Protein AF-A0A8H7TNE8-F1 (afdb_monomer_lite)

pLDDT: mean 71.99, std 21.75, range [32.84, 96.94]

Structure (mmCIF, N/CA/C/O backbone):
data_AF-A0A8H7TNE8-F1
#
_entry.id   AF-A0A8H7TNE8-F1
#
loop_
_atom_site.group_PDB
_atom_site.id
_atom_site.type_symbol
_atom_site.label_atom_id
_atom_site.label_alt_id
_atom_site.label_comp_id
_atom_site.label_asym_id
_atom_site.label_entity_id
_atom_site.label_seq_id
_atom_site.pdbx_PDB_ins_code
_atom_site.Cartn_x
_atom_site.Cartn_y
_atom_site.Cartn_z
_atom_site.occupancy
_atom_site.B_iso_or_equiv
_atom_site.auth_seq_id
_atom_site.auth_comp_id
_atom_site.auth_asym_id
_atom_site.auth_atom_id
_atom_site.pdbx_PDB_model_num
ATOM 1 N N . MET A 1 1 ? -3.285 -0.283 -14.222 1.00 84.44 1 MET A N 1
ATOM 2 C CA . MET A 1 1 ? -2.749 1.087 -14.066 1.00 84.44 1 MET A CA 1
ATOM 3 C C . MET A 1 1 ? -1.362 1.099 -14.674 1.00 84.44 1 MET A C 1
ATOM 5 O O . MET A 1 1 ? -0.652 0.123 -14.477 1.00 84.44 1 MET A O 1
ATOM 9 N N . ASN A 1 2 ? -1.002 2.141 -15.419 1.00 88.56 2 ASN A N 1
ATOM 10 C CA . ASN A 1 2 ? 0.354 2.324 -15.934 1.00 88.56 2 ASN A CA 1
ATOM 11 C C . ASN A 1 2 ? 0.969 3.586 -15.315 1.00 88.56 2 ASN A C 1
ATOM 13 O O . ASN A 1 2 ? 0.251 4.553 -15.058 1.00 88.56 2 ASN A O 1
ATOM 17 N N . THR A 1 3 ? 2.275 3.568 -15.070 1.00 90.19 3 THR A N 1
ATOM 18 C CA . THR A 1 3 ? 3.046 4.691 -14.534 1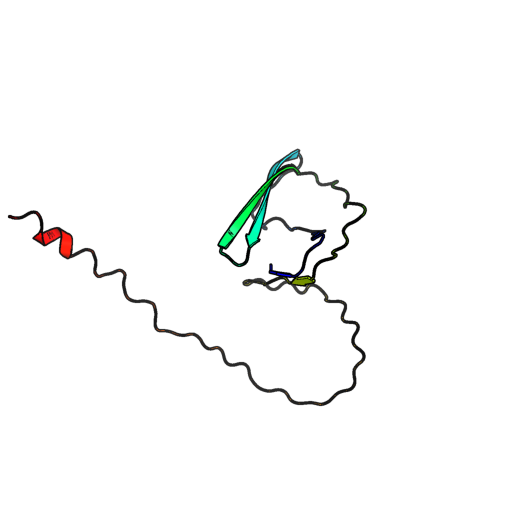.00 90.19 3 THR A CA 1
ATOM 19 C C . THR A 1 3 ? 4.343 4.848 -15.322 1.00 90.19 3 THR A C 1
ATOM 21 O O . THR A 1 3 ? 4.937 3.864 -15.752 1.00 90.19 3 THR A O 1
ATOM 24 N N . THR A 1 4 ? 4.783 6.082 -15.549 1.00 88.94 4 THR A N 1
ATOM 25 C CA . THR A 1 4 ? 6.003 6.380 -16.305 1.00 88.94 4 THR A CA 1
ATOM 26 C C . THR A 1 4 ? 6.830 7.441 -15.590 1.00 88.94 4 THR A C 1
ATOM 28 O O . THR A 1 4 ? 6.306 8.440 -15.090 1.00 88.94 4 THR A O 1
ATOM 31 N N . GLY A 1 5 ? 8.148 7.236 -15.586 1.00 86.88 5 GLY A N 1
ATOM 32 C CA . GLY A 1 5 ? 9.112 8.096 -14.906 1.00 86.88 5 GLY A CA 1
ATOM 33 C C . GLY A 1 5 ? 9.498 7.583 -13.519 1.00 86.88 5 GLY A C 1
ATOM 34 O O . GLY A 1 5 ? 8.987 6.577 -13.032 1.00 86.88 5 GLY A O 1
ATOM 35 N N . LYS A 1 6 ? 10.452 8.274 -12.890 1.00 88.56 6 LYS A N 1
ATOM 36 C CA . LYS A 1 6 ? 10.910 7.988 -11.526 1.00 88.56 6 LYS A CA 1
ATOM 37 C C . LYS A 1 6 ? 10.343 9.038 -10.585 1.00 88.56 6 LYS A C 1
ATOM 39 O O . LYS A 1 6 ? 10.434 10.224 -10.886 1.00 88.56 6 LYS A O 1
ATOM 44 N N . GLY A 1 7 ? 9.802 8.618 -9.448 1.00 90.69 7 GLY A N 1
ATOM 45 C CA . GLY A 1 7 ? 9.221 9.549 -8.492 1.00 90.69 7 GLY A CA 1
ATOM 46 C C . GLY A 1 7 ? 8.215 8.900 -7.552 1.00 90.69 7 GLY A C 1
ATOM 47 O O . GLY A 1 7 ? 8.220 7.686 -7.357 1.00 90.69 7 GLY A O 1
ATOM 48 N N . LEU A 1 8 ? 7.362 9.739 -6.973 1.00 91.44 8 LEU A N 1
ATOM 49 C CA . LEU A 1 8 ? 6.306 9.365 -6.051 1.00 91.44 8 LEU A CA 1
ATOM 50 C C . LEU A 1 8 ? 5.013 9.126 -6.826 1.00 91.44 8 LEU A C 1
ATOM 52 O O . LEU A 1 8 ? 4.529 10.020 -7.525 1.00 91.44 8 LEU A O 1
ATOM 56 N N . LEU A 1 9 ? 4.457 7.931 -6.649 1.00 90.81 9 LEU A N 1
ATOM 57 C CA . LEU A 1 9 ? 3.084 7.616 -7.003 1.00 90.81 9 LEU A CA 1
ATOM 58 C C . LEU A 1 9 ? 2.269 7.492 -5.715 1.00 90.81 9 LEU A C 1
ATOM 60 O O . LEU A 1 9 ? 2.616 6.712 -4.832 1.00 90.81 9 LEU A O 1
ATOM 64 N N . CYS A 1 10 ? 1.194 8.254 -5.619 1.00 90.25 10 CYS A N 1
ATOM 65 C CA . CYS A 1 10 ? 0.284 8.289 -4.498 1.00 90.25 10 CYS A CA 1
ATOM 66 C C . CYS A 1 10 ? -1.165 8.194 -4.997 1.00 90.25 10 CYS A C 1
ATOM 68 O O . CYS A 1 10 ? -1.564 8.859 -5.959 1.00 90.25 10 CYS A O 1
ATOM 70 N N . LEU A 1 11 ? -1.934 7.323 -4.342 1.00 87.94 11 LEU A N 1
ATOM 71 C CA . LEU A 1 11 ? -3.332 7.030 -4.639 1.00 87.94 11 LEU A CA 1
ATOM 72 C C . LEU A 1 11 ? -4.179 7.459 -3.438 1.00 87.94 11 LEU A C 1
ATOM 74 O O . LEU A 1 11 ? -4.079 6.865 -2.368 1.00 87.94 11 LEU A O 1
ATOM 78 N N . ASP A 1 12 ? -4.999 8.493 -3.622 1.00 84.00 12 ASP A N 1
ATOM 79 C CA . ASP A 1 12 ? -5.774 9.113 -2.537 1.00 84.00 12 ASP A CA 1
ATOM 80 C C . ASP A 1 12 ? -7.045 8.355 -2.141 1.00 84.00 12 ASP A C 1
ATOM 82 O O . ASP A 1 12 ? -7.527 8.495 -1.017 1.00 84.00 12 ASP A O 1
ATOM 86 N N . ASP A 1 13 ? -7.646 7.620 -3.074 1.00 82.00 13 ASP A N 1
ATOM 87 C CA . ASP A 1 13 ? -8.887 6.881 -2.847 1.00 82.00 13 ASP A CA 1
ATOM 88 C C . ASP A 1 13 ? -8.829 5.576 -3.644 1.00 82.00 13 ASP A C 1
ATOM 90 O O . ASP A 1 13 ? -8.791 5.576 -4.877 1.00 82.00 13 ASP A O 1
ATOM 94 N N . ILE A 1 14 ? -8.769 4.459 -2.920 1.00 86.06 14 ILE A N 1
ATOM 95 C CA . ILE A 1 14 ? -8.862 3.113 -3.478 1.00 86.06 14 ILE A CA 1
ATOM 96 C C . ILE A 1 14 ? -10.149 2.515 -2.934 1.00 86.06 14 ILE A C 1
ATOM 98 O O . ILE A 1 14 ? -10.270 2.227 -1.741 1.00 86.06 14 ILE A O 1
ATOM 102 N N . ARG A 1 15 ? -11.121 2.331 -3.825 1.00 87.25 15 ARG A N 1
ATOM 103 C CA . ARG A 1 15 ? -12.404 1.736 -3.470 1.00 87.25 15 ARG A CA 1
ATOM 104 C C . ARG A 1 15 ? -12.243 0.239 -3.282 1.00 87.25 15 ARG A C 1
ATOM 106 O O . ARG A 1 15 ? -11.628 -0.441 -4.103 1.00 87.25 15 ARG A O 1
ATOM 113 N N . LEU A 1 16 ? -12.813 -0.263 -2.191 1.00 89.19 16 LEU A N 1
ATOM 114 C CA . LEU A 1 16 ? -12.941 -1.696 -2.004 1.00 89.19 16 LEU A CA 1
ATOM 115 C C . LEU A 1 16 ? -13.945 -2.266 -3.020 1.00 89.19 16 LEU A C 1
ATOM 117 O O . LEU A 1 16 ? -14.877 -1.560 -3.405 1.00 89.19 16 LEU A O 1
ATOM 121 N N . PRO A 1 17 ? -13.794 -3.539 -3.417 1.00 89.06 17 PRO A N 1
ATOM 122 C CA . PRO A 1 17 ? -14.804 -4.240 -4.200 1.00 89.06 17 PRO A CA 1
ATOM 123 C C . PRO A 1 17 ? -16.169 -4.228 -3.497 1.00 89.06 17 PRO A C 1
ATOM 125 O O . PRO A 1 17 ? -16.234 -4.380 -2.271 1.00 89.06 17 PRO A O 1
ATOM 128 N N . ASP A 1 18 ? -17.252 -4.114 -4.269 1.00 85.56 18 ASP A N 1
ATOM 129 C CA . ASP A 1 18 ? -18.628 -3.987 -3.755 1.00 85.56 18 ASP A CA 1
ATOM 130 C C . ASP A 1 18 ? -19.045 -5.152 -2.837 1.00 85.56 18 ASP A C 1
ATOM 132 O O . ASP A 1 18 ? -19.861 -4.996 -1.933 1.00 85.56 18 ASP A O 1
ATOM 136 N N . ASN A 1 19 ? -18.446 -6.327 -3.026 1.00 87.44 19 ASN A N 1
ATOM 137 C CA . ASN A 1 19 ? -18.709 -7.556 -2.278 1.00 87.44 19 ASN A CA 1
ATOM 138 C C . ASN A 1 19 ? -17.664 -7.866 -1.186 1.00 87.44 19 ASN A C 1
ATOM 140 O O . ASN A 1 19 ? -17.595 -8.997 -0.704 1.00 87.44 19 ASN A O 1
ATOM 144 N N . SER A 1 20 ? -16.835 -6.894 -0.798 1.00 85.31 20 SER A N 1
ATOM 145 C CA . SER A 1 20 ? -15.740 -7.104 0.161 1.00 85.31 20 SER A CA 1
ATOM 146 C C . SER A 1 20 ? -16.188 -7.279 1.621 1.00 85.31 20 SER A C 1
ATOM 148 O O . SER A 1 20 ? -15.416 -7.805 2.416 1.00 85.31 20 SER A O 1
ATOM 150 N N . ASN A 1 21 ? -17.423 -6.889 1.977 1.00 87.81 21 ASN A N 1
ATOM 151 C CA . ASN A 1 21 ? -18.032 -7.050 3.314 1.00 87.81 21 ASN A CA 1
ATOM 152 C C . ASN A 1 21 ? -17.106 -6.672 4.495 1.00 87.81 21 ASN A C 1
ATOM 154 O O . ASN A 1 21 ? -17.139 -7.299 5.555 1.00 87.81 21 ASN A O 1
ATOM 158 N N . VAL A 1 22 ? -16.263 -5.649 4.325 1.00 92.25 22 VAL A N 1
ATOM 159 C CA . VAL A 1 22 ? -15.292 -5.236 5.347 1.00 92.25 22 VAL A CA 1
ATOM 160 C C . VAL A 1 22 ? -15.970 -4.395 6.425 1.00 92.25 22 VAL A C 1
ATOM 162 O O . VAL A 1 22 ? -16.625 -3.395 6.139 1.00 92.25 22 VAL A O 1
ATOM 165 N N . THR A 1 23 ? -15.779 -4.780 7.684 1.00 93.88 23 THR A N 1
ATOM 166 C CA . THR A 1 23 ? -16.350 -4.093 8.848 1.00 93.88 23 THR A CA 1
ATOM 167 C C . THR A 1 23 ? -15.322 -3.219 9.565 1.00 93.88 23 THR A C 1
ATOM 169 O O . THR A 1 23 ? -14.108 -3.401 9.440 1.00 93.88 23 THR A O 1
ATOM 172 N N . GLN A 1 24 ? -15.798 -2.277 10.385 1.00 94.88 24 GLN A N 1
ATOM 173 C CA . GLN A 1 24 ? -14.930 -1.461 11.232 1.00 94.88 24 GLN A CA 1
ATOM 174 C C . GLN A 1 24 ? -14.043 -2.335 12.128 1.00 94.88 24 GLN A C 1
ATOM 176 O O . GLN A 1 24 ? -14.510 -3.251 12.801 1.00 94.88 24 GLN A O 1
ATOM 181 N N . GLY A 1 25 ? -12.753 -2.013 12.157 1.00 95.25 25 GLY A N 1
ATOM 182 C CA . GLY A 1 25 ? -11.755 -2.701 12.961 1.00 95.25 25 GLY A CA 1
ATOM 183 C C . GLY A 1 25 ? -11.205 -3.984 12.343 1.00 95.25 25 GLY A C 1
ATOM 184 O O . GLY A 1 25 ? -10.304 -4.557 12.956 1.00 95.25 25 GLY A O 1
ATOM 185 N N . ALA A 1 26 ? -11.692 -4.405 11.170 1.00 96.19 26 ALA A N 1
ATOM 186 C CA . ALA A 1 26 ? -11.138 -5.536 10.433 1.00 96.19 26 ALA A CA 1
ATOM 187 C C . ALA A 1 26 ? -9.653 -5.308 10.117 1.00 96.19 26 ALA A C 1
ATOM 189 O O . ALA A 1 26 ? -9.236 -4.184 9.826 1.00 96.19 26 ALA A O 1
ATOM 190 N N . VAL A 1 27 ? -8.863 -6.377 10.179 1.00 96.38 27 VAL A N 1
ATOM 191 C CA . VAL A 1 27 ? -7.436 -6.363 9.841 1.00 96.38 27 VAL A CA 1
ATOM 192 C C . VAL A 1 27 ? -7.274 -6.835 8.404 1.00 96.38 27 VAL A C 1
ATOM 194 O O . VAL A 1 27 ? -7.957 -7.761 7.971 1.00 96.38 27 VAL A O 1
ATOM 197 N N . GLY A 1 28 ? -6.375 -6.196 7.668 1.00 94.38 28 GLY A N 1
ATOM 198 C CA . GLY A 1 28 ? -5.997 -6.624 6.330 1.00 94.38 28 GLY A CA 1
ATOM 199 C C . GLY A 1 28 ? -4.571 -6.212 6.008 1.00 94.38 28 GLY A C 1
ATOM 200 O O . GLY A 1 28 ? -3.946 -5.470 6.761 1.00 94.38 28 GLY A O 1
ATOM 201 N N . THR A 1 29 ? -4.079 -6.665 4.864 1.00 95.75 29 THR A N 1
ATOM 202 C CA . THR A 1 29 ? -2.755 -6.304 4.358 1.00 95.75 29 THR A CA 1
ATOM 203 C C . THR A 1 29 ? -2.923 -5.683 2.981 1.00 95.75 29 THR A C 1
ATOM 205 O O . THR A 1 29 ? -3.566 -6.256 2.101 1.00 95.75 29 THR A O 1
ATOM 208 N N . LEU A 1 30 ? -2.347 -4.501 2.785 1.00 93.94 30 LEU A N 1
ATOM 209 C CA . LEU A 1 30 ? -2.197 -3.896 1.472 1.00 93.94 30 LEU A CA 1
ATOM 210 C C . LEU A 1 30 ? -0.944 -4.465 0.825 1.00 93.94 30 LEU A C 1
ATOM 212 O O . LEU A 1 30 ? 0.155 -4.283 1.344 1.00 93.94 30 LEU A O 1
ATOM 216 N N . GLN A 1 31 ? -1.109 -5.131 -0.312 1.00 96.50 31 GLN A N 1
ATOM 217 C CA . GLN A 1 31 ? 0.005 -5.597 -1.122 1.00 96.50 31 GLN A CA 1
ATOM 218 C C . GLN A 1 31 ? 0.189 -4.664 -2.316 1.00 96.50 31 GLN A C 1
ATOM 220 O O . GLN A 1 31 ? -0.660 -4.588 -3.203 1.00 96.50 31 GLN A O 1
ATOM 225 N N . VAL A 1 32 ? 1.317 -3.966 -2.351 1.00 94.12 32 VAL A N 1
ATOM 226 C CA . VAL A 1 32 ? 1.740 -3.185 -3.509 1.00 94.12 32 VAL A CA 1
ATOM 227 C C . VAL A 1 32 ? 2.593 -4.084 -4.389 1.00 94.12 32 VAL A C 1
ATOM 229 O O . VAL A 1 32 ? 3.625 -4.596 -3.950 1.00 94.12 32 VAL A O 1
ATOM 232 N N . ILE A 1 33 ? 2.144 -4.274 -5.627 1.00 94.31 33 ILE A N 1
ATOM 233 C CA . ILE A 1 33 ? 2.848 -5.047 -6.648 1.00 94.31 33 ILE A CA 1
ATOM 234 C C . ILE A 1 33 ? 3.286 -4.077 -7.739 1.00 94.31 33 ILE A C 1
ATOM 236 O O . ILE A 1 33 ? 2.451 -3.527 -8.458 1.00 94.31 33 ILE A O 1
ATOM 240 N N . THR A 1 34 ? 4.593 -3.879 -7.869 1.00 92.44 34 THR A N 1
ATOM 241 C CA . THR A 1 34 ? 5.177 -3.034 -8.914 1.00 92.44 34 THR A CA 1
ATOM 242 C C . THR A 1 34 ? 5.823 -3.922 -9.956 1.00 92.44 34 THR A C 1
ATOM 244 O O . THR A 1 34 ? 6.813 -4.584 -9.658 1.00 92.44 34 THR A O 1
ATOM 247 N N . VAL A 1 35 ? 5.279 -3.928 -11.170 1.00 91.94 35 VAL A N 1
ATOM 248 C CA . VAL A 1 35 ? 5.819 -4.695 -12.298 1.00 91.94 35 VAL A CA 1
ATOM 249 C C . VAL A 1 35 ? 6.707 -3.782 -13.142 1.00 91.94 35 VAL A C 1
ATOM 251 O O . VAL A 1 35 ? 6.288 -2.687 -13.510 1.00 91.94 35 VAL A O 1
ATOM 254 N N . GLY A 1 36 ? 7.935 -4.217 -13.412 1.00 89.00 36 GLY A N 1
ATOM 255 C CA . GLY A 1 36 ? 8.883 -3.541 -14.292 1.00 89.00 36 GLY A CA 1
ATOM 256 C C . GLY A 1 36 ? 8.817 -4.055 -15.731 1.00 89.00 36 GLY A C 1
ATOM 257 O O . GLY A 1 36 ? 8.323 -5.151 -15.995 1.00 89.00 36 GLY A O 1
ATOM 258 N N . ASP A 1 3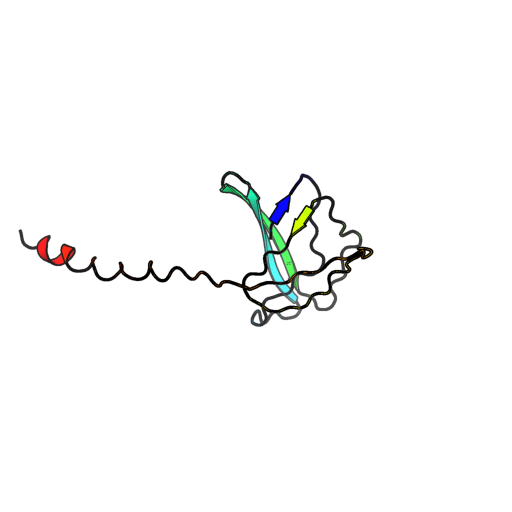7 ? 9.390 -3.286 -16.656 1.00 85.38 37 ASP A N 1
ATOM 259 C CA . ASP A 1 37 ? 9.311 -3.534 -18.106 1.00 85.38 37 ASP A CA 1
ATOM 260 C C . ASP A 1 37 ? 9.866 -4.901 -18.542 1.00 85.38 37 ASP A C 1
ATOM 262 O O . ASP A 1 37 ? 9.449 -5.463 -19.550 1.00 85.38 37 ASP A O 1
ATOM 266 N N . THR A 1 38 ? 10.803 -5.462 -17.774 1.00 89.00 38 THR A N 1
ATOM 267 C CA . THR A 1 38 ? 11.451 -6.752 -18.057 1.00 89.00 38 THR A CA 1
ATOM 268 C C . THR A 1 38 ? 10.763 -7.947 -17.389 1.00 89.00 38 THR A C 1
ATOM 270 O O . THR A 1 38 ? 11.339 -9.031 -17.326 1.00 89.00 38 THR A O 1
ATOM 273 N N . GLY A 1 39 ? 9.553 -7.762 -16.849 1.00 86.75 39 GLY A N 1
ATOM 274 C CA . GLY A 1 39 ? 8.815 -8.807 -16.129 1.00 86.75 39 GLY A CA 1
ATOM 275 C C . GLY A 1 39 ? 9.307 -9.053 -14.699 1.00 86.75 39 GLY A C 1
ATOM 276 O O . GLY A 1 39 ? 8.865 -9.995 -14.046 1.00 86.75 39 GLY A O 1
ATOM 277 N N . SER A 1 40 ? 10.207 -8.207 -14.192 1.00 89.62 40 SER A N 1
ATOM 278 C CA . SER A 1 40 ? 10.542 -8.173 -12.766 1.00 89.62 40 SER A CA 1
ATOM 279 C C . SER A 1 40 ? 9.378 -7.592 -11.961 1.00 89.62 40 SER A C 1
ATOM 281 O O . SER A 1 40 ? 8.634 -6.748 -12.457 1.00 89.62 40 SER A O 1
ATOM 283 N N . ALA A 1 41 ? 9.215 -8.034 -10.714 1.00 93.88 41 ALA A N 1
ATOM 284 C CA . ALA A 1 41 ? 8.185 -7.507 -9.831 1.00 93.88 41 ALA A CA 1
ATOM 285 C C . ALA A 1 41 ? 8.719 -7.287 -8.414 1.00 93.88 41 ALA A C 1
ATOM 287 O O . ALA A 1 41 ? 9.487 -8.094 -7.888 1.00 93.88 41 ALA A O 1
ATOM 288 N N . LEU A 1 42 ? 8.294 -6.186 -7.803 1.00 93.50 42 LEU A N 1
ATOM 289 C CA . LEU A 1 42 ? 8.533 -5.869 -6.401 1.00 93.50 42 LEU A CA 1
ATOM 290 C C . LEU A 1 42 ? 7.224 -6.010 -5.634 1.00 93.50 42 LEU A C 1
ATOM 292 O O . LEU A 1 42 ? 6.191 -5.503 -6.069 1.00 93.50 42 LEU A O 1
ATOM 296 N N . TYR A 1 43 ? 7.295 -6.668 -4.482 1.00 96.06 43 TYR A N 1
ATOM 297 C CA . TYR A 1 43 ? 6.160 -6.923 -3.605 1.00 96.06 43 TYR A CA 1
ATOM 298 C C . TYR A 1 43 ? 6.439 -6.266 -2.261 1.00 96.06 43 TYR A C 1
ATOM 300 O O . TYR A 1 43 ? 7.444 -6.566 -1.617 1.00 96.06 43 TYR A O 1
ATOM 308 N N . ASN A 1 44 ? 5.564 -5.360 -1.844 1.00 96.88 44 ASN A N 1
ATOM 309 C CA . ASN A 1 44 ? 5.634 -4.721 -0.538 1.00 96.88 44 ASN A CA 1
ATOM 310 C C . ASN A 1 44 ? 4.285 -4.873 0.164 1.00 96.88 44 ASN A C 1
ATOM 312 O O . ASN A 1 44 ? 3.241 -4.739 -0.472 1.00 96.88 44 ASN A O 1
ATOM 316 N N . CYS A 1 45 ? 4.321 -5.171 1.457 1.00 96.94 45 CYS A N 1
ATOM 317 C CA . CYS A 1 45 ? 3.141 -5.363 2.281 1.00 96.94 45 CYS A CA 1
ATOM 318 C C . CYS A 1 45 ? 3.077 -4.283 3.359 1.00 96.94 45 CYS A C 1
ATOM 320 O O . CYS A 1 45 ? 4.077 -3.986 4.011 1.00 96.94 45 CYS A O 1
ATOM 322 N N . ALA A 1 46 ? 1.879 -3.760 3.591 1.00 95.50 46 ALA A N 1
ATOM 323 C CA . ALA A 1 46 ? 1.578 -2.909 4.728 1.00 95.50 46 ALA A CA 1
ATOM 324 C C . ALA A 1 46 ? 0.337 -3.444 5.438 1.00 95.50 46 ALA A C 1
ATOM 326 O O . ALA A 1 46 ? -0.744 -3.505 4.848 1.00 95.50 46 ALA A O 1
ATOM 327 N N . ASP A 1 47 ? 0.484 -3.827 6.700 1.00 96.94 47 ASP A N 1
ATOM 328 C CA . ASP A 1 47 ? -0.654 -4.232 7.516 1.00 96.94 47 ASP A CA 1
ATOM 329 C C . ASP A 1 47 ? -1.470 -3.009 7.923 1.00 96.94 47 ASP A C 1
ATOM 331 O O . ASP A 1 47 ? -0.938 -1.964 8.308 1.00 96.94 47 ASP A O 1
ATOM 335 N N . ILE A 1 48 ? -2.787 -3.142 7.821 1.00 94.25 48 ILE A N 1
ATOM 336 C CA . ILE A 1 48 ? -3.743 -2.071 8.061 1.00 94.25 48 ILE A CA 1
ATOM 337 C C . ILE A 1 48 ? -4.905 -2.557 8.917 1.00 94.25 48 ILE A C 1
ATOM 339 O O . ILE A 1 48 ? -5.202 -3.748 9.034 1.00 94.25 48 ILE A O 1
ATOM 343 N N . ARG A 1 49 ? -5.621 -1.586 9.478 1.00 95.50 49 ARG A N 1
ATOM 344 C CA . ARG A 1 49 ? -6.892 -1.810 10.151 1.00 95.50 49 ARG A CA 1
ATOM 345 C C . ARG A 1 49 ? -7.943 -0.877 9.573 1.00 95.50 49 ARG A C 1
ATOM 347 O O . ARG A 1 49 ? -7.774 0.341 9.594 1.00 95.50 49 ARG A O 1
ATOM 354 N N . PHE A 1 50 ? -9.027 -1.450 9.068 1.00 94.44 50 PHE A N 1
ATOM 355 C CA . PHE A 1 50 ? -10.103 -0.695 8.444 1.00 94.44 50 PHE A CA 1
ATOM 356 C C . PHE A 1 50 ? -10.867 0.131 9.479 1.00 94.44 50 PHE A C 1
ATOM 358 O O . PHE A 1 50 ? -11.180 -0.331 10.579 1.00 94.44 50 PHE A O 1
ATOM 365 N N . THR A 1 51 ? -11.186 1.371 9.126 1.00 93.44 51 THR A N 1
ATOM 366 C CA . THR A 1 51 ? -11.934 2.295 9.980 1.00 93.44 51 THR A CA 1
ATOM 367 C C . THR A 1 51 ? -12.773 3.234 9.124 1.00 93.44 51 THR A C 1
ATOM 369 O O . THR A 1 51 ? -12.326 3.678 8.070 1.00 93.44 51 THR A O 1
ATOM 372 N N . ALA A 1 52 ? -13.980 3.562 9.590 1.00 91.06 52 ALA A N 1
ATOM 373 C CA . ALA A 1 52 ? -14.845 4.550 8.944 1.00 91.06 52 ALA A CA 1
ATOM 374 C C . ALA A 1 52 ? -14.308 5.989 9.083 1.00 91.06 52 ALA A C 1
ATOM 376 O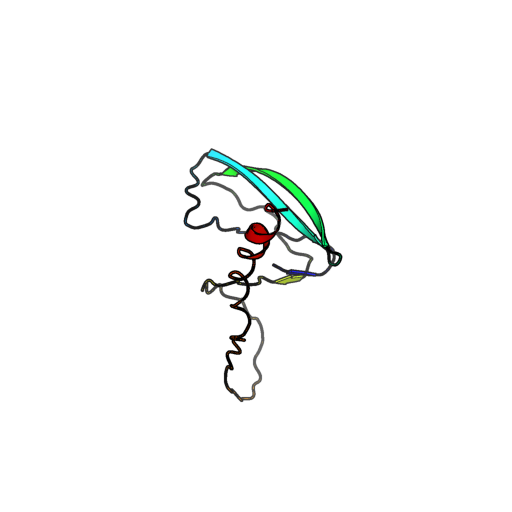 O . ALA A 1 52 ? -14.729 6.878 8.353 1.00 91.06 52 ALA A O 1
ATOM 377 N N . ASN A 1 53 ? -13.362 6.210 10.003 1.00 90.56 53 ASN A N 1
ATOM 378 C CA . ASN A 1 53 ? -12.805 7.523 10.333 1.00 90.56 53 ASN A CA 1
ATOM 379 C C . ASN A 1 53 ? -11.351 7.671 9.856 1.00 90.56 53 ASN A C 1
ATOM 381 O O . ASN A 1 53 ? -10.525 8.261 10.551 1.00 90.56 53 ASN A O 1
ATOM 385 N N . ALA A 1 54 ? -11.001 7.071 8.715 1.00 87.12 54 ALA A N 1
ATOM 386 C CA . ALA A 1 54 ? -9.662 7.212 8.153 1.00 87.12 54 ALA A CA 1
ATOM 387 C C . ALA A 1 54 ? -9.456 8.648 7.646 1.00 87.12 54 ALA A C 1
ATOM 389 O O . ALA A 1 54 ? -10.256 9.166 6.868 1.00 87.12 54 ALA A O 1
ATOM 390 N N . THR A 1 55 ? -8.377 9.296 8.079 1.00 84.38 55 THR A N 1
ATOM 391 C CA . THR A 1 55 ? -7.986 10.617 7.580 1.00 84.38 55 THR A CA 1
ATOM 392 C C . THR A 1 55 ? -7.128 10.473 6.333 1.00 84.38 55 THR A C 1
ATOM 394 O O . THR A 1 55 ? -6.250 9.609 6.282 1.00 84.38 55 THR A O 1
ATOM 397 N N . LYS A 1 56 ? -7.333 11.349 5.345 1.00 80.50 56 LYS A N 1
ATOM 398 C CA . LYS A 1 56 ? -6.450 11.417 4.177 1.00 80.50 56 LYS A CA 1
ATOM 399 C C . LYS A 1 56 ? -5.025 11.769 4.595 1.00 80.50 56 LYS A C 1
ATOM 401 O O . LYS A 1 56 ? -4.818 12.536 5.537 1.00 80.50 56 LYS A O 1
ATOM 406 N N . ALA A 1 57 ? -4.051 11.225 3.871 1.00 77.00 57 ALA A N 1
ATOM 407 C CA . ALA A 1 57 ? -2.665 11.626 4.038 1.00 77.00 57 ALA A CA 1
ATOM 408 C C . ALA A 1 57 ? -2.515 13.120 3.675 1.00 77.00 57 ALA A C 1
ATOM 410 O O . ALA A 1 57 ? -3.079 13.560 2.673 1.00 77.00 57 ALA A O 1
ATOM 411 N N . PRO A 1 58 ? -1.759 13.912 4.455 1.00 72.75 58 PRO A N 1
ATOM 412 C CA . PRO A 1 58 ? -1.662 15.360 4.252 1.00 72.75 58 PRO A CA 1
ATOM 413 C C . PRO A 1 58 ? -0.939 15.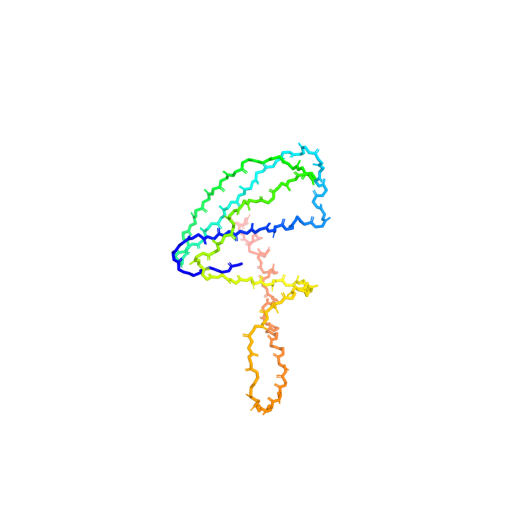764 2.955 1.00 72.75 58 PRO A C 1
ATOM 415 O O . PRO A 1 58 ? -1.077 16.901 2.513 1.00 72.75 58 PRO A O 1
ATOM 418 N N . THR A 1 59 ? -0.179 14.859 2.330 1.00 78.56 59 THR A N 1
ATOM 419 C CA . THR A 1 59 ? 0.594 15.135 1.109 1.00 78.56 59 THR A CA 1
ATOM 420 C C . THR A 1 59 ? 0.543 13.949 0.145 1.00 78.56 59 THR A C 1
ATOM 422 O O . THR A 1 59 ? 1.435 13.100 0.150 1.00 78.56 59 THR A O 1
ATOM 425 N N . CYS A 1 60 ? -0.488 13.894 -0.698 1.00 83.38 60 CYS A N 1
ATOM 426 C CA . CYS A 1 60 ? -0.563 12.958 -1.819 1.00 83.38 60 CYS A CA 1
ATOM 427 C C . CYS A 1 60 ? -0.398 13.732 -3.129 1.00 83.38 60 CYS A C 1
ATOM 429 O O . CYS A 1 60 ? -1.361 14.233 -3.699 1.00 83.38 60 CYS A O 1
ATOM 431 N N . ASN A 1 61 ? 0.848 13.906 -3.576 1.00 88.31 61 ASN A N 1
ATOM 432 C CA . ASN A 1 61 ? 1.135 14.556 -4.851 1.00 88.31 61 ASN A CA 1
ATOM 433 C C . ASN A 1 61 ? 2.003 13.646 -5.714 1.00 88.31 61 ASN A C 1
ATOM 435 O O . ASN A 1 61 ? 3.070 13.200 -5.291 1.00 88.31 61 ASN A O 1
ATOM 439 N N . ASN A 1 62 ? 1.531 13.378 -6.923 1.00 90.06 62 ASN A N 1
ATOM 440 C CA . ASN A 1 62 ? 2.224 12.527 -7.870 1.00 90.06 62 ASN A CA 1
ATOM 441 C C . ASN A 1 6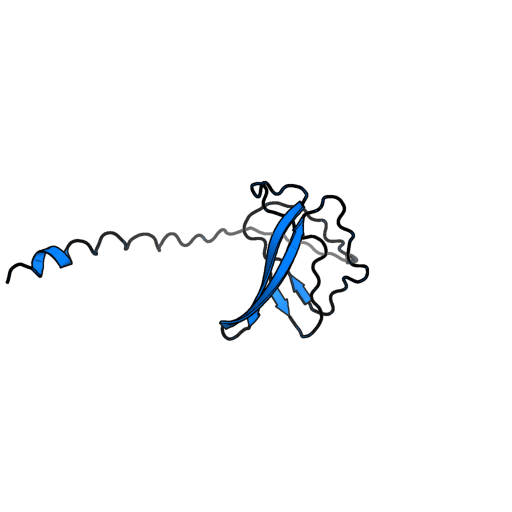2 ? 3.345 13.311 -8.550 1.00 90.06 62 ASN A C 1
ATOM 443 O O . ASN A 1 62 ? 3.109 14.382 -9.101 1.00 90.06 62 ASN A O 1
ATOM 447 N N . THR A 1 63 ? 4.558 12.760 -8.559 1.00 93.06 63 THR A N 1
ATOM 448 C CA . THR A 1 63 ? 5.663 13.290 -9.380 1.00 93.06 63 THR A CA 1
ATOM 449 C C . THR A 1 63 ? 5.930 12.441 -10.620 1.00 93.06 63 THR A C 1
ATOM 451 O O . THR A 1 63 ? 6.788 12.776 -11.434 1.00 93.06 63 THR A O 1
ATOM 454 N N . VAL A 1 64 ? 5.168 11.358 -10.783 1.00 93.31 64 VAL A N 1
ATOM 455 C CA . VAL A 1 64 ? 5.178 10.485 -11.959 1.00 93.31 64 VAL A CA 1
ATOM 456 C C . VAL A 1 64 ? 3.916 10.673 -12.794 1.00 93.31 64 VAL A C 1
ATOM 458 O O . VAL A 1 64 ? 2.851 11.034 -12.282 1.00 93.31 64 VAL A O 1
ATOM 461 N N . GLN A 1 65 ? 4.029 10.374 -14.086 1.00 88.75 65 GLN A N 1
ATOM 462 C CA . GLN A 1 65 ? 2.872 10.300 -14.972 1.00 88.75 65 GLN A CA 1
ATOM 463 C C . GLN A 1 65 ? 2.160 8.973 -14.735 1.00 88.75 65 GLN A C 1
ATOM 465 O O . GLN A 1 65 ? 2.815 7.936 -14.674 1.00 88.75 65 GLN A O 1
ATOM 470 N N . HIS A 1 66 ? 0.836 8.982 -14.610 1.00 89.00 66 HIS A N 1
ATOM 471 C CA . HIS A 1 66 ? 0.066 7.762 -14.386 1.00 89.00 66 HIS A CA 1
ATOM 472 C C . HIS A 1 66 ? -1.255 7.773 -15.149 1.00 89.00 66 HIS A C 1
ATOM 474 O O . HIS A 1 66 ? -1.833 8.823 -15.415 1.00 89.00 66 HIS A O 1
ATOM 480 N N . SER A 1 67 ? -1.737 6.584 -15.502 1.00 88.44 67 SER A N 1
ATOM 481 C CA . SER A 1 67 ? -3.029 6.394 -16.157 1.00 88.44 67 SER A CA 1
ATOM 482 C C . SER A 1 67 ? -3.742 5.150 -15.636 1.00 88.44 67 SER A C 1
ATOM 484 O O . SER A 1 67 ? -3.137 4.120 -15.302 1.00 88.44 67 SER A O 1
ATOM 486 N N . PHE A 1 68 ? -5.066 5.242 -15.572 1.00 83.31 68 PHE A N 1
ATOM 487 C CA . PHE A 1 68 ? -5.926 4.120 -15.233 1.00 83.31 68 PHE A CA 1
ATOM 488 C C . PHE A 1 68 ? -6.355 3.416 -16.514 1.00 83.31 68 PHE A C 1
ATOM 490 O O . PHE A 1 68 ? -6.862 4.038 -17.441 1.00 83.31 68 PHE A O 1
ATOM 497 N N . VAL A 1 69 ? -6.168 2.100 -16.548 1.00 77.81 69 VAL A N 1
ATOM 498 C CA . VAL A 1 69 ? -6.740 1.254 -17.594 1.00 77.81 69 VAL A CA 1
ATOM 499 C C . VAL A 1 69 ? -8.030 0.702 -17.007 1.00 77.81 69 VAL A C 1
ATOM 501 O O . VAL A 1 69 ? -7.980 -0.200 -16.170 1.00 77.81 69 VAL A O 1
ATOM 504 N N . GLN A 1 70 ? -9.174 1.292 -17.362 1.00 64.75 70 GLN A N 1
ATOM 505 C CA . GLN A 1 70 ? -10.468 0.719 -16.993 1.00 64.75 70 GLN A CA 1
ATOM 506 C C . GLN A 1 70 ? -10.664 -0.569 -17.789 1.00 64.75 70 GLN A C 1
ATOM 508 O O . GLN A 1 70 ? -10.808 -0.547 -19.008 1.00 64.75 70 GLN A O 1
ATOM 513 N N . THR A 1 71 ? -10.672 -1.699 -17.090 1.00 56.59 71 THR A N 1
ATOM 514 C CA . THR A 1 71 ? -11.093 -2.976 -17.667 1.00 56.59 71 THR A CA 1
ATOM 515 C C . THR A 1 71 ? -12.536 -3.202 -17.225 1.00 56.59 71 THR A C 1
ATOM 517 O O . THR A 1 71 ? -12.763 -3.744 -16.154 1.00 56.59 71 THR A O 1
ATOM 520 N N . GLY A 1 72 ? -13.495 -2.691 -18.009 1.00 56.94 72 GLY A N 1
ATOM 521 C CA . GLY A 1 72 ? -14.935 -2.964 -17.876 1.00 56.94 72 GLY A CA 1
ATOM 522 C C . GLY A 1 72 ? -15.601 -2.520 -16.564 1.00 56.94 72 GLY A C 1
ATOM 523 O O . GLY A 1 72 ? -15.734 -3.311 -15.639 1.00 56.94 72 GLY A O 1
ATOM 524 N N . GLY A 1 73 ? -16.104 -1.282 -16.520 1.00 43.19 73 GLY A N 1
ATOM 525 C CA . GLY A 1 73 ? -16.974 -0.786 -15.446 1.00 43.19 73 GLY A CA 1
ATOM 526 C C . GLY A 1 73 ? -17.197 0.721 -15.560 1.00 43.19 73 GLY A C 1
ATOM 527 O O . GLY A 1 73 ? -16.285 1.502 -15.308 1.00 43.19 73 GLY A O 1
ATOM 528 N N . ASN A 1 74 ? -18.396 1.121 -15.989 1.00 53.72 74 ASN A N 1
ATOM 529 C CA . ASN A 1 74 ? -18.786 2.503 -16.261 1.00 53.72 74 ASN A CA 1
ATOM 530 C C . ASN A 1 74 ? -18.825 3.343 -14.972 1.00 53.72 74 ASN A C 1
ATOM 532 O O . ASN A 1 74 ? -19.866 3.439 -14.325 1.00 53.72 74 ASN A O 1
ATOM 536 N N . SER A 1 75 ? -17.711 3.996 -14.648 1.00 44.88 75 SER A N 1
ATOM 537 C CA . SER A 1 75 ? -17.654 5.072 -13.659 1.00 44.88 75 SER A CA 1
ATOM 538 C C . SER A 1 75 ? -17.197 6.354 -14.342 1.00 44.88 75 SER A C 1
ATOM 540 O O . SER A 1 75 ? -16.014 6.532 -14.641 1.00 44.88 75 SER A O 1
ATOM 542 N N . SER A 1 76 ? -18.160 7.243 -14.587 1.00 54.22 76 SER A N 1
ATOM 543 C CA . SER A 1 76 ? -17.941 8.640 -14.957 1.00 54.22 76 SER A CA 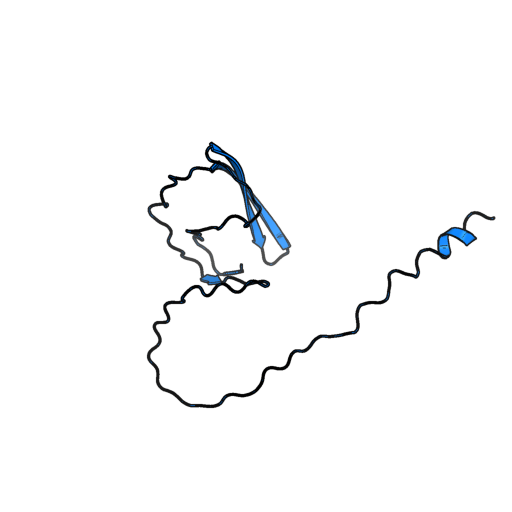1
ATOM 544 C C . SER A 1 76 ? -17.276 9.367 -13.785 1.00 54.22 76 SER A C 1
ATOM 546 O O . SER A 1 76 ? -17.949 9.868 -12.890 1.00 54.22 76 SER A O 1
ATOM 548 N N . GLY A 1 77 ? -15.945 9.387 -13.764 1.00 40.62 77 GLY A N 1
ATOM 549 C CA . GLY A 1 77 ? -15.158 10.271 -12.909 1.00 40.62 77 GLY A CA 1
ATOM 550 C C . GLY A 1 77 ? -14.728 11.484 -13.723 1.00 40.62 77 GLY A C 1
ATOM 551 O O . GLY A 1 77 ? -13.943 11.335 -14.656 1.00 40.62 77 GLY A O 1
ATOM 552 N N . SER A 1 78 ? -15.268 12.661 -13.400 1.00 42.91 78 SER A N 1
ATOM 553 C CA . SER A 1 78 ? -14.938 13.936 -14.043 1.00 42.91 78 SER A CA 1
ATOM 554 C C . SER A 1 78 ? -13.428 14.160 -14.120 1.00 42.91 78 SER A C 1
ATOM 556 O O . SER A 1 78 ? -12.775 14.438 -13.117 1.00 42.91 78 SER A O 1
ATOM 558 N N . SER A 1 79 ? -12.883 14.089 -15.332 1.00 44.53 79 SER A N 1
ATOM 559 C CA . SER A 1 79 ? -11.614 14.723 -15.663 1.00 44.53 79 SER A CA 1
ATOM 560 C C . SER A 1 79 ? -11.849 16.227 -15.758 1.00 44.53 79 SER A C 1
ATOM 562 O O . SER A 1 79 ? -12.613 16.697 -16.601 1.00 44.53 79 SER A O 1
ATOM 564 N N . SER A 1 80 ? -11.207 16.991 -14.880 1.00 39.50 80 SER A N 1
ATOM 565 C CA . SER A 1 80 ? -11.103 18.442 -15.007 1.00 39.50 80 SER A CA 1
ATOM 566 C C . SER A 1 80 ? -10.172 18.759 -16.180 1.00 39.50 80 SER A C 1
ATOM 568 O O . SER A 1 80 ? -8.970 18.947 -16.004 1.00 39.50 80 SER A O 1
ATOM 570 N N . ASN A 1 81 ? -10.722 18.761 -17.394 1.00 37.12 81 ASN A N 1
ATOM 571 C CA . ASN A 1 81 ? -10.041 19.243 -18.588 1.00 37.12 81 ASN A CA 1
ATOM 572 C C . ASN A 1 81 ? -9.918 20.767 -18.509 1.00 37.12 81 ASN A C 1
ATOM 574 O O . ASN A 1 81 ? -10.923 21.471 -18.556 1.00 37.12 81 ASN A O 1
ATOM 578 N N . ASN A 1 82 ? -8.691 21.280 -18.455 1.00 45.22 82 ASN A N 1
ATOM 579 C CA . ASN A 1 82 ? -8.414 22.652 -18.857 1.00 45.22 82 ASN A CA 1
ATOM 580 C C . ASN A 1 82 ? -7.779 22.596 -20.247 1.00 45.22 82 ASN A C 1
ATOM 582 O O . ASN A 1 82 ? -6.591 22.314 -20.401 1.00 45.22 82 ASN A O 1
ATOM 586 N N . SER A 1 83 ? -8.594 22.774 -21.280 1.00 36.44 83 SER A N 1
ATOM 587 C CA . SER A 1 83 ? -8.130 22.907 -22.658 1.00 36.44 83 SER A CA 1
ATOM 588 C C . SER A 1 83 ? -9.064 23.874 -23.361 1.00 36.44 83 SER A C 1
ATOM 590 O O . SER A 1 83 ? -10.232 23.578 -23.586 1.00 36.44 83 SER A O 1
ATOM 592 N N . THR A 1 84 ? -8.543 25.062 -23.630 1.00 33.56 84 THR A N 1
ATOM 593 C CA . THR A 1 84 ? -9.201 26.101 -24.410 1.00 33.56 84 THR A CA 1
ATOM 594 C C . THR A 1 84 ? -9.410 25.586 -25.835 1.00 33.56 84 THR A C 1
ATOM 596 O O . THR A 1 84 ? -8.454 25.180 -26.495 1.00 33.56 84 THR A O 1
ATOM 599 N N . GLU A 1 85 ? -10.662 25.572 -26.287 1.00 36.66 85 GLU A N 1
ATOM 600 C CA . GLU A 1 85 ? -11.069 25.209 -27.645 1.00 36.66 85 GLU A CA 1
ATOM 601 C C . GLU A 1 85 ? -10.552 26.196 -28.701 1.00 36.66 85 GLU A C 1
ATOM 603 O O . GLU A 1 85 ? -10.611 27.416 -28.544 1.00 36.66 85 GLU A O 1
ATOM 608 N N . SER A 1 86 ? -10.143 25.650 -29.842 1.00 32.84 86 SER A N 1
ATOM 609 C CA . SER A 1 86 ? -10.347 26.239 -31.168 1.00 32.84 86 SER A CA 1
ATOM 610 C C . SER A 1 86 ? -10.474 25.074 -32.151 1.00 32.84 86 SER A C 1
ATOM 612 O O . SER A 1 86 ? -9.579 24.236 -32.247 1.00 32.84 86 SER A O 1
ATOM 614 N N . GLY A 1 87 ? -11.660 24.955 -32.749 1.00 34.75 87 GLY A N 1
ATOM 615 C CA . GLY A 1 87 ? -12.170 23.738 -33.377 1.00 34.75 87 GLY A CA 1
ATOM 616 C C . GLY A 1 87 ? -11.617 23.407 -34.764 1.00 34.75 87 GLY A C 1
ATOM 617 O O . GLY A 1 87 ? -11.000 24.237 -35.422 1.00 34.75 87 GLY A O 1
ATOM 618 N N . ASN A 1 88 ? -11.883 22.174 -35.206 1.00 34.03 88 ASN A N 1
ATOM 619 C CA . ASN A 1 88 ? -12.679 21.914 -36.409 1.00 34.03 88 ASN A CA 1
ATOM 620 C C . ASN A 1 88 ? -13.054 20.422 -36.518 1.00 34.03 88 ASN A C 1
ATOM 622 O O . ASN A 1 88 ? -12.302 19.527 -36.144 1.00 34.03 88 ASN A O 1
ATOM 626 N N . ASP A 1 89 ? -14.246 20.199 -37.054 1.00 43.00 89 ASP A N 1
ATOM 627 C CA . ASP A 1 89 ? -15.015 18.960 -37.155 1.00 43.00 89 ASP A CA 1
ATOM 628 C C . ASP A 1 89 ? -14.351 17.805 -37.925 1.00 43.00 89 ASP A C 1
ATOM 630 O O . ASP A 1 89 ? -13.719 18.032 -38.962 1.00 43.00 89 ASP A O 1
ATOM 634 N N . LYS A 1 90 ? -14.642 16.562 -37.497 1.00 38.81 90 LYS A N 1
ATOM 635 C CA . LYS A 1 90 ? -15.240 15.468 -38.309 1.00 38.81 90 LYS A CA 1
ATOM 636 C C . LYS A 1 90 ? -15.252 14.151 -37.524 1.00 38.81 90 LYS A C 1
ATOM 638 O O . LYS A 1 90 ? -14.207 13.581 -37.230 1.00 38.81 90 LYS A O 1
ATOM 643 N N . GLY A 1 91 ? -16.449 13.657 -37.211 1.00 43.12 91 GLY A N 1
ATOM 644 C CA . GLY A 1 91 ? -16.641 12.305 -36.689 1.00 43.12 91 GLY A CA 1
ATOM 645 C C . GLY A 1 91 ? -16.529 11.231 -37.773 1.00 43.12 91 GLY A C 1
ATOM 646 O O . GLY A 1 91 ? -16.793 11.507 -38.940 1.00 43.12 91 GLY A O 1
ATOM 647 N N . ALA A 1 92 ? -16.192 10.005 -37.363 1.00 40.16 92 ALA A N 1
ATOM 648 C CA . ALA A 1 92 ? -16.641 8.765 -37.998 1.00 40.16 92 ALA A CA 1
ATOM 649 C C . ALA A 1 92 ? -16.289 7.528 -37.145 1.00 40.16 92 ALA A C 1
ATOM 651 O O . ALA A 1 92 ? -15.134 7.298 -36.810 1.00 40.16 92 ALA A O 1
ATOM 652 N N . ALA A 1 93 ? -17.335 6.743 -36.872 1.00 42.19 93 ALA A N 1
ATOM 653 C CA . ALA A 1 93 ? -17.401 5.279 -36.868 1.00 42.19 93 ALA A CA 1
ATOM 654 C C . ALA A 1 93 ? -16.431 4.459 -35.993 1.00 42.19 93 ALA A C 1
ATOM 656 O O . ALA A 1 93 ? -15.275 4.218 -36.330 1.00 42.19 93 ALA A O 1
ATOM 657 N N . GLY A 1 94 ? -16.999 3.883 -34.928 1.00 49.88 94 GLY A N 1
ATOM 658 C CA . GLY A 1 94 ? -16.438 2.727 -34.240 1.00 49.88 94 GLY A CA 1
ATOM 659 C C . GLY A 1 94 ? -16.504 1.462 -35.099 1.00 49.88 94 GLY A C 1
ATOM 660 O O . GLY A 1 94 ? -17.517 1.180 -35.739 1.00 49.88 94 GLY A O 1
ATOM 661 N N . ILE A 1 95 ? -15.425 0.684 -35.064 1.00 50.56 95 ILE A N 1
ATOM 662 C CA . ILE A 1 95 ? -15.365 -0.679 -35.590 1.00 50.56 95 ILE A CA 1
ATOM 663 C C . ILE A 1 95 ? -14.911 -1.614 -34.465 1.00 50.56 95 ILE A C 1
ATOM 665 O O . ILE A 1 95 ? -13.784 -1.557 -33.980 1.00 50.56 95 ILE A O 1
ATOM 669 N N . LEU A 1 96 ? -15.838 -2.453 -34.009 1.00 44.56 96 LEU A N 1
ATOM 670 C CA . LEU A 1 96 ? -15.595 -3.538 -33.064 1.00 44.56 96 LEU A CA 1
ATOM 671 C C . LEU A 1 96 ? -14.951 -4.704 -33.824 1.00 44.56 96 LEU A C 1
ATOM 673 O O . LEU A 1 96 ? -15.628 -5.418 -34.559 1.00 44.56 96 LEU A O 1
ATOM 677 N N . GLY A 1 97 ? -13.643 -4.894 -33.662 1.00 46.62 97 GLY A N 1
ATOM 678 C CA . GLY A 1 97 ? -12.926 -6.060 -34.178 1.00 46.62 97 GLY A CA 1
ATOM 679 C C . GLY A 1 97 ? -12.862 -7.170 -33.132 1.00 46.62 97 GLY A C 1
ATOM 680 O O . GLY A 1 97 ? -11.906 -7.231 -32.365 1.00 46.62 97 GLY A O 1
ATOM 681 N N . VAL A 1 98 ? -13.862 -8.054 -33.090 1.00 46.78 98 VAL A N 1
ATOM 682 C CA . VAL A 1 98 ? -13.773 -9.317 -32.336 1.00 46.78 98 VAL A CA 1
ATOM 683 C C . VAL A 1 98 ? -13.233 -10.417 -33.254 1.00 46.78 98 VAL A C 1
ATOM 685 O O . VAL A 1 98 ? -13.882 -10.818 -34.216 1.00 46.78 98 VAL A O 1
ATOM 688 N N . ASN A 1 99 ? -12.021 -10.909 -32.976 1.00 41.56 99 ASN A N 1
ATOM 689 C CA . ASN A 1 99 ? -11.448 -12.070 -33.662 1.00 41.56 99 ASN A CA 1
ATOM 690 C C . ASN A 1 99 ? -12.092 -13.359 -33.122 1.00 41.56 99 ASN A C 1
ATOM 692 O O . ASN A 1 99 ? -11.683 -13.912 -32.104 1.00 41.56 99 ASN A O 1
ATOM 696 N N . MET A 1 100 ? -13.120 -13.830 -33.826 1.00 51.19 100 MET A N 1
ATOM 697 C CA . MET A 1 100 ? -13.913 -15.030 -33.542 1.00 51.19 100 MET A CA 1
ATOM 698 C C . MET A 1 100 ? -13.214 -16.320 -34.025 1.00 51.19 100 MET A C 1
ATOM 700 O O . MET A 1 100 ? -13.796 -17.096 -34.778 1.00 51.19 100 MET A O 1
ATOM 704 N N . LEU A 1 101 ? -11.945 -16.544 -33.656 1.00 48.69 101 LEU A N 1
ATOM 705 C CA . LEU A 1 101 ? -11.166 -17.673 -34.205 1.00 48.69 101 LEU A CA 1
ATOM 706 C C . LEU A 1 101 ? -10.264 -18.444 -33.229 1.00 48.69 101 LEU A C 1
ATOM 708 O O . LEU A 1 101 ? -9.514 -19.311 -33.661 1.00 48.69 101 LEU A O 1
ATOM 712 N N . SER A 1 102 ? -10.368 -18.221 -31.918 1.00 47.75 102 SER A N 1
ATOM 713 C CA . SER A 1 102 ? -9.584 -18.982 -30.931 1.00 47.75 102 SER A CA 1
ATOM 714 C C . SER A 1 102 ? -10.459 -19.590 -29.833 1.00 47.75 102 SER A C 1
ATOM 716 O O . SER A 1 102 ? -10.270 -19.319 -28.650 1.00 47.75 102 SER A O 1
ATOM 718 N N . VAL A 1 103 ? -11.433 -20.419 -30.213 1.00 50.81 103 VAL A N 1
ATOM 719 C CA . VAL A 1 103 ? -12.158 -21.295 -29.276 1.00 50.81 103 VAL A CA 1
ATOM 720 C C . VAL A 1 103 ? -12.390 -22.647 -29.948 1.00 50.81 103 VAL A C 1
ATOM 722 O O . VAL A 1 103 ? -13.482 -22.899 -30.426 1.00 50.81 103 VAL A O 1
ATOM 725 N N . THR A 1 104 ? -11.371 -23.507 -30.052 1.00 52.53 104 THR A N 1
ATOM 726 C CA . THR A 1 104 ? -11.543 -24.953 -30.347 1.00 52.53 104 THR A CA 1
ATOM 727 C C . THR A 1 104 ? -10.226 -25.731 -30.159 1.00 52.53 104 THR A C 1
ATOM 729 O O . THR A 1 104 ? -9.610 -26.148 -31.135 1.00 52.53 104 THR A O 1
ATOM 732 N N . THR A 1 105 ? -9.741 -25.976 -28.930 1.00 54.12 105 THR A N 1
ATOM 733 C CA . THR A 1 105 ? -8.660 -26.990 -28.751 1.00 54.12 105 THR A CA 1
ATOM 734 C C . THR A 1 105 ? -8.551 -27.642 -27.362 1.00 54.12 105 THR A C 1
ATOM 736 O O . THR A 1 105 ? -7.456 -27.979 -26.928 1.00 54.12 105 THR A O 1
ATOM 739 N N . PHE A 1 106 ? -9.660 -27.900 -26.658 1.00 49.53 106 PHE A N 1
ATOM 740 C CA . PHE A 1 106 ? -9.615 -28.668 -25.391 1.00 49.53 106 PHE A CA 1
ATOM 741 C C . PHE A 1 106 ? -10.270 -30.060 -25.449 1.00 49.53 106 PHE A C 1
ATOM 743 O O . PHE A 1 106 ? -10.278 -30.771 -24.452 1.00 49.53 106 PHE A O 1
ATOM 750 N N . ALA A 1 107 ? -10.754 -30.507 -26.614 1.00 51.31 107 ALA A N 1
ATOM 751 C CA . ALA A 1 107 ? -11.423 -31.809 -26.768 1.00 51.31 107 ALA A CA 1
ATOM 752 C C . ALA A 1 107 ? -10.534 -32.931 -27.360 1.00 51.31 107 ALA A C 1
ATOM 754 O O . ALA A 1 107 ? -11.048 -33.972 -27.754 1.00 51.31 107 ALA A O 1
ATOM 755 N N . GLY A 1 108 ? -9.211 -32.734 -27.455 1.00 51.44 108 GLY A N 1
ATOM 756 C CA . GLY A 1 108 ? -8.297 -33.654 -28.160 1.00 51.44 108 GLY A CA 1
ATOM 757 C C . GLY A 1 108 ? -7.360 -34.501 -27.288 1.00 51.44 108 GLY A C 1
ATOM 758 O O . GLY A 1 108 ? -6.650 -35.347 -27.821 1.00 51.44 108 GLY A O 1
ATOM 759 N N . LEU A 1 109 ? -7.326 -34.300 -25.966 1.00 51.16 109 LEU A N 1
ATOM 760 C CA . LEU A 1 109 ? -6.313 -34.917 -25.087 1.00 51.16 109 LEU A CA 1
ATOM 761 C C . LEU A 1 109 ? -6.767 -36.199 -24.362 1.00 51.16 109 LEU A C 1
ATOM 763 O O . LEU A 1 109 ? -5.965 -36.818 -23.672 1.00 51.16 109 LEU A O 1
ATOM 767 N N . ALA A 1 110 ? -8.014 -36.648 -24.539 1.00 50.81 110 ALA A N 1
ATOM 768 C CA . ALA A 1 110 ? -8.540 -37.830 -23.841 1.00 50.81 110 ALA A CA 1
ATOM 769 C C . ALA A 1 110 ? -8.306 -39.172 -24.571 1.00 50.81 110 ALA A C 1
ATOM 771 O O . ALA A 1 110 ? -8.481 -40.227 -23.970 1.00 50.81 110 ALA A O 1
ATOM 772 N N . VAL A 1 111 ? -7.895 -39.167 -25.847 1.00 53.91 111 VAL A N 1
ATOM 773 C CA . VAL A 1 111 ? -7.814 -40.402 -26.663 1.00 53.91 111 VAL A CA 1
ATOM 774 C C . VAL A 1 111 ? -6.422 -41.057 -26.630 1.00 53.91 111 VAL A C 1
ATOM 776 O O . VAL A 1 111 ? -6.288 -42.243 -26.912 1.00 53.91 111 VAL A O 1
ATOM 779 N N . VAL A 1 112 ? -5.375 -40.335 -26.213 1.00 55.44 112 VAL A N 1
ATOM 780 C CA . VAL A 1 112 ? -3.987 -40.847 -26.234 1.00 55.44 112 VAL A CA 1
ATOM 781 C C . VAL A 1 112 ? -3.644 -41.711 -25.009 1.00 55.44 112 VAL A C 1
ATOM 783 O O . VAL A 1 112 ? -2.767 -42.565 -25.090 1.00 55.44 112 VAL A O 1
ATOM 786 N N . PHE A 1 113 ? -4.372 -41.592 -23.894 1.00 53.94 113 PHE A N 1
ATOM 787 C CA . PHE A 1 113 ? -4.112 -42.419 -22.704 1.00 53.94 113 PHE A CA 1
ATOM 788 C C . PHE A 1 113 ? -4.659 -43.860 -22.825 1.00 53.94 113 PHE A C 1
ATOM 790 O O . PHE A 1 113 ? -4.203 -44.755 -22.121 1.00 53.94 113 PHE A O 1
ATOM 797 N N . ALA A 1 114 ? -5.590 -44.121 -23.752 1.00 56.84 114 ALA A N 1
ATOM 798 C CA . ALA A 1 114 ? -6.237 -45.430 -23.902 1.00 56.84 114 ALA A CA 1
ATOM 799 C C . ALA A 1 114 ? -5.464 -46.439 -24.780 1.00 56.84 114 ALA A C 1
ATOM 801 O O . ALA A 1 114 ? -5.827 -47.610 -24.808 1.00 56.84 114 ALA A O 1
ATOM 802 N N . MET A 1 115 ? -4.395 -46.022 -25.472 1.00 62.00 115 MET A N 1
ATOM 803 C CA . MET A 1 115 ? -3.559 -46.920 -26.294 1.00 62.00 115 MET A CA 1
ATOM 804 C C . MET A 1 115 ? -2.152 -47.162 -25.714 1.00 62.00 115 MET A C 1
ATOM 806 O O . MET A 1 115 ? -1.349 -47.843 -26.340 1.00 62.00 115 MET A O 1
ATOM 810 N N . GLY A 1 116 ? -1.842 -46.619 -24.528 1.00 57.06 116 GLY A N 1
ATOM 811 C CA . GLY A 1 116 ? -0.507 -46.684 -23.907 1.00 57.06 116 GLY A CA 1
ATOM 812 C C . GLY A 1 116 ? -0.376 -47.591 -22.676 1.00 57.06 116 GLY A C 1
ATOM 813 O O . GLY A 1 116 ? 0.694 -47.640 -22.083 1.00 57.06 116 GLY A O 1
ATOM 814 N N . LEU A 1 117 ? -1.441 -48.291 -22.273 1.00 57.94 117 LEU A N 1
ATOM 815 C CA . LEU A 1 117 ? -1.476 -49.200 -21.108 1.00 57.94 117 LEU A CA 1
ATOM 816 C C . LEU A 1 117 ? -1.883 -50.635 -21.488 1.00 57.94 117 LEU A C 1
ATOM 818 O O . LEU A 1 117 ? -2.328 -51.413 -20.648 1.00 57.94 117 LEU A O 1
ATOM 822 N N . GLY A 1 118 ? -1.748 -50.975 -22.768 1.00 53.88 118 GLY A N 1
ATOM 823 C CA . GLY A 1 118 ? -2.095 -52.280 -23.320 1.00 53.88 118 GLY A CA 1
ATOM 824 C C . GLY A 1 118 ? -1.028 -52.807 -24.269 1.00 53.88 118 GLY A C 1
ATOM 825 O O . GLY A 1 118 ? -1.386 -53.204 -25.369 1.00 53.88 118 GLY A O 1
ATOM 826 N N . MET A 1 119 ? 0.244 -52.743 -23.860 1.00 47.72 119 MET A N 1
ATOM 827 C CA . MET A 1 119 ? 1.368 -53.576 -24.314 1.00 47.72 119 MET A CA 1
ATOM 828 C C . MET A 1 119 ? 2.371 -53.694 -23.168 1.00 47.72 119 MET A C 1
ATOM 830 O O . MET A 1 119 ? 2.675 -52.636 -22.571 1.00 47.72 119 MET A O 1
#

Organism: Bionectria ochroleuca (NCBI:txid29856)

Foldseek 3Di:
DDWDDDDDAFDFDDDDPPPPPDDAFDKDKDWDWDADPVRDIDIDIDIDTDHPPDDTDPDRDDPIDDDDDDPDDDDPDDDPDDDDDDDDDDDDDDDDDDPPPPPDDPPPPPPVVVVPPPD

Sequence (119 aa):
MNTTGKGLLCLDDIRLPDNSNVTQGAVGTLQVITVGDTGSALYNCADIRFTANATKAPTCNNTVQHSFVQTGGNSSGSSSNNSTESGNDKGAAGILGVNMLSVTTFAGLAVVFAMGLGM

InterPro domains:
  IPR046530 Copper acquisition factor BIM1-like domain [PF20238] (2-63)
  IPR046936 Copper acquisition factor BIM1-like [PTHR34992] (2-111)

Secondary structure (DSSP, 8-state):
-EEESSS----S--PPPTT--PPTT-EEEEEEEEE-TTS-EEEEEEEEE--TTPPPPS-----SEEE----S---------------------------TT----SSSSSSSGGGSS--

Radius of gyration: 24.14 Å; chains: 1; bounding box: 30×80×51 Å